Protein AF-A0A967U1G5-F1 (afdb_monomer_lite)

Secondary structure (DSSP, 8-state):
--SEEEEEEP--TTSS--EEEEEHHHHHHHHHHHHHHHT--TT------S-TTSHHHHTT-

pLDDT: mean 92.05, std 5.64, range [69.0, 98.31]

Foldseek 3Di:
DQDFDDWAWDPQPPHDIDTDTDDPVNLVVVQVVCCVVVVDDPPDDDDQDDDCSDCVRVSHD

Radius of gyration: 13.41 Å; chains: 1; bounding box: 31×29×29 Å

Structure (mmCIF, N/CA/C/O backbone):
data_AF-A0A967U1G5-F1
#
_entry.id   AF-A0A967U1G5-F1
#
loop_
_atom_site.group_PDB
_atom_site.id
_atom_site.type_symbol
_atom_site.label_atom_id
_atom_site.label_alt_id
_atom_site.label_comp_id
_atom_site.label_asym_id
_atom_site.label_entity_id
_atom_site.label_seq_id
_atom_site.pdbx_PDB_ins_code
_atom_site.Cartn_x
_atom_site.Cartn_y
_atom_site.Cartn_z
_atom_site.occupancy
_atom_site.B_iso_or_equiv
_atom_site.auth_seq_id
_atom_site.auth_comp_id
_atom_site.auth_asym_id
_atom_site.auth_atom_id
_atom_site.pdbx_PDB_model_num
ATOM 1 N N . GLY A 1 1 ? -5.475 -16.756 3.109 1.00 71.50 1 GLY A N 1
ATOM 2 C CA . GLY A 1 1 ? -5.001 -15.532 3.763 1.00 71.50 1 GLY A CA 1
ATOM 3 C C . GLY A 1 1 ? -6.149 -14.650 4.208 1.00 71.50 1 GLY A C 1
ATOM 4 O O . GLY A 1 1 ? -6.099 -13.456 3.957 1.00 71.50 1 GLY A O 1
ATOM 5 N N . GLU A 1 2 ? -7.142 -15.195 4.915 1.00 96.69 2 GLU A N 1
ATOM 6 C CA . GLU A 1 2 ? -8.280 -14.414 5.432 1.00 96.69 2 GLU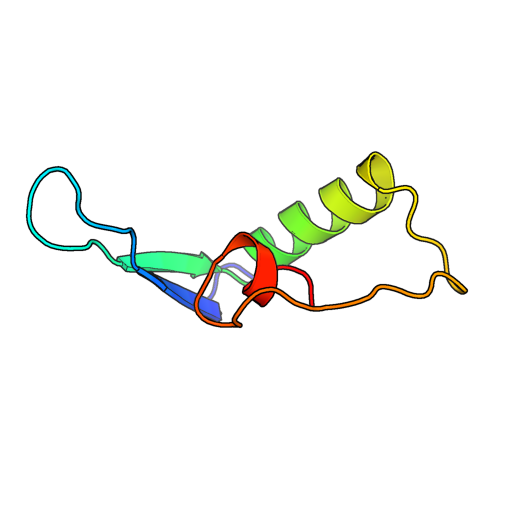 A CA 1
ATOM 7 C C . GLU A 1 2 ? -7.958 -13.698 6.756 1.00 96.69 2 GLU A C 1
ATOM 9 O O . GLU A 1 2 ? -8.686 -12.796 7.168 1.00 96.69 2 GLU A O 1
ATOM 14 N N . ASP A 1 3 ? -6.843 -14.055 7.403 1.00 98.31 3 ASP A N 1
ATOM 15 C CA . ASP A 1 3 ? -6.355 -13.372 8.601 1.00 98.31 3 ASP A CA 1
ATOM 16 C C . ASP A 1 3 ? -6.061 -11.894 8.321 1.00 98.31 3 ASP A C 1
ATOM 18 O O . ASP A 1 3 ? -5.614 -11.517 7.231 1.00 98.31 3 ASP A O 1
ATOM 22 N N . LEU A 1 4 ? -6.296 -11.055 9.333 1.00 97.94 4 LEU A N 1
ATOM 23 C CA . LEU A 1 4 ? -6.070 -9.616 9.261 1.00 97.94 4 LEU A CA 1
ATOM 24 C C . LEU A 1 4 ? -4.582 -9.309 9.047 1.00 97.94 4 LEU A C 1
ATOM 26 O O . LEU A 1 4 ? -3.758 -9.570 9.920 1.00 97.94 4 LEU A O 1
ATOM 30 N N . ALA A 1 5 ? -4.268 -8.675 7.920 1.00 96.25 5 ALA A N 1
ATOM 31 C CA . ALA A 1 5 ? -2.916 -8.259 7.562 1.00 96.25 5 ALA A CA 1
ATOM 32 C C . ALA A 1 5 ? -2.658 -6.778 7.876 1.00 96.25 5 ALA A C 1
ATOM 34 O O . ALA A 1 5 ? -1.565 -6.413 8.303 1.00 96.25 5 ALA A O 1
ATOM 35 N N . ALA A 1 6 ? -3.654 -5.909 7.665 1.00 95.31 6 ALA A N 1
ATOM 36 C CA . ALA A 1 6 ? -3.507 -4.474 7.903 1.00 95.31 6 ALA A CA 1
ATOM 37 C C . ALA A 1 6 ? -4.828 -3.777 8.248 1.00 95.31 6 ALA A C 1
ATOM 39 O O . ALA A 1 6 ? -5.909 -4.199 7.834 1.00 95.31 6 ALA A O 1
ATOM 40 N N . LEU A 1 7 ? -4.715 -2.646 8.951 1.00 95.94 7 LEU A N 1
ATOM 41 C CA . LEU A 1 7 ? -5.813 -1.719 9.214 1.00 95.94 7 LEU A CA 1
ATOM 42 C C . LEU A 1 7 ? -5.485 -0.346 8.612 1.00 95.94 7 LEU A C 1
ATOM 44 O O . LEU A 1 7 ? -4.625 0.369 9.126 1.00 95.94 7 LEU A O 1
ATOM 48 N N . PHE A 1 8 ? -6.182 0.037 7.542 1.00 95.38 8 PHE A N 1
ATOM 49 C CA . PHE A 1 8 ? -6.025 1.355 6.910 1.00 95.38 8 PHE A CA 1
ATOM 50 C C . PHE A 1 8 ? -7.149 2.298 7.325 1.00 95.38 8 PHE A C 1
ATOM 52 O O . PHE A 1 8 ? -8.315 1.915 7.325 1.00 95.38 8 PHE A O 1
ATOM 59 N N . TYR A 1 9 ? -6.822 3.550 7.639 1.00 94.94 9 TYR A N 1
ATOM 60 C CA . TYR A 1 9 ? -7.824 4.547 8.012 1.00 94.94 9 TYR A CA 1
ATOM 61 C C . TYR A 1 9 ? -8.246 5.396 6.815 1.00 94.94 9 TYR A C 1
ATOM 63 O O . TYR A 1 9 ? -7.418 5.857 6.031 1.00 94.94 9 TYR A O 1
ATOM 71 N N . THR A 1 10 ? -9.551 5.629 6.690 1.00 91.31 10 THR A 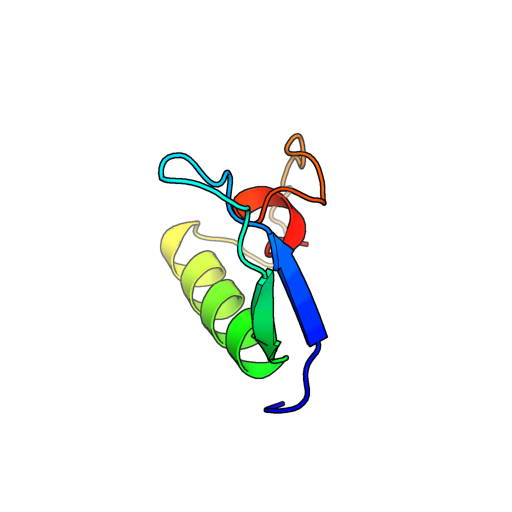N 1
ATOM 72 C CA . THR A 1 10 ? -10.108 6.536 5.680 1.00 91.31 10 THR A CA 1
ATOM 73 C C . THR A 1 10 ? -10.102 7.984 6.167 1.00 91.31 10 THR A C 1
ATOM 75 O O . THR A 1 10 ? -10.154 8.247 7.367 1.00 91.31 10 THR A O 1
ATOM 78 N N . GLY A 1 11 ? -10.086 8.940 5.231 1.00 87.25 11 GLY A N 1
ATOM 79 C CA . GLY A 1 11 ? -9.961 10.373 5.538 1.00 87.25 11 GLY A CA 1
ATOM 80 C C . GLY A 1 11 ? -11.104 10.993 6.354 1.00 87.25 11 GLY A C 1
ATOM 81 O O . GLY A 1 11 ? -10.963 12.121 6.807 1.00 87.25 11 GLY A O 1
ATOM 82 N N . GLY A 1 12 ? -12.223 10.289 6.566 1.00 83.38 12 GLY A N 1
ATOM 83 C CA . GLY A 1 12 ? -13.268 10.739 7.494 1.00 83.38 12 GLY A CA 1
ATOM 84 C C . GLY A 1 12 ? -14.007 12.018 7.077 1.00 83.38 12 GLY A C 1
ATOM 85 O O . GLY A 1 12 ? -14.435 12.781 7.930 1.00 83.38 12 GLY A O 1
ATOM 86 N N . THR A 1 13 ? -14.224 12.272 5.784 1.00 83.56 13 THR A N 1
ATOM 87 C CA . THR A 1 13 ? -14.901 13.504 5.313 1.00 83.56 13 THR A CA 1
ATOM 88 C C . THR A 1 13 ? -16.341 13.680 5.820 1.00 83.56 13 THR A C 1
ATOM 90 O O . THR A 1 13 ? -16.894 14.770 5.740 1.00 83.56 13 THR A O 1
ATOM 93 N N . THR A 1 14 ? -16.948 12.623 6.363 1.00 83.81 14 THR A N 1
ATOM 94 C CA . THR A 1 14 ? -18.308 12.602 6.927 1.00 83.81 14 THR A CA 1
ATOM 95 C C . THR A 1 14 ? -18.331 12.387 8.447 1.00 83.81 14 THR A C 1
ATOM 97 O O . THR A 1 14 ? -19.376 12.061 9.007 1.00 83.81 14 THR A O 1
ATOM 100 N N . GLY A 1 15 ? -17.193 12.543 9.136 1.00 87.62 15 GLY A N 1
ATOM 101 C CA . GLY A 1 15 ? -17.100 12.385 10.590 1.00 87.62 15 GLY A CA 1
ATOM 102 C C . GLY A 1 15 ? -15.794 11.730 11.038 1.00 87.62 15 GLY A C 1
ATOM 103 O O . GLY A 1 15 ? -14.711 12.086 10.594 1.00 87.62 15 GLY A O 1
ATOM 104 N N . ARG A 1 16 ? -15.861 10.766 11.961 1.00 91.44 16 ARG A N 1
ATOM 105 C CA . ARG A 1 16 ? -14.649 10.077 12.437 1.00 91.44 16 ARG A CA 1
ATOM 106 C C . ARG A 1 16 ? -14.086 9.157 11.351 1.00 91.44 16 ARG A C 1
ATOM 108 O O . ARG A 1 16 ? -14.840 8.460 10.670 1.00 91.44 16 ARG A O 1
ATOM 115 N N . ALA A 1 17 ? -12.759 9.127 11.237 1.00 93.31 17 ALA A N 1
ATOM 116 C CA . ALA A 1 17 ? -12.047 8.169 10.398 1.00 93.31 17 ALA A CA 1
ATOM 117 C C . ALA A 1 17 ? -12.434 6.727 10.765 1.00 93.31 17 ALA A C 1
ATOM 119 O O . ALA A 1 17 ? -12.605 6.399 11.943 1.00 93.31 17 ALA A O 1
ATOM 120 N N . LYS A 1 18 ? -12.568 5.869 9.749 1.00 94.94 18 LYS A N 1
ATOM 121 C CA . LYS A 1 18 ? -12.935 4.455 9.909 1.00 94.94 18 LYS A CA 1
ATOM 122 C C . LYS A 1 18 ? -11.760 3.574 9.502 1.00 94.94 18 LYS A C 1
ATOM 124 O O . LYS A 1 18 ? -11.144 3.841 8.471 1.00 94.94 18 LYS A O 1
ATOM 129 N N . GLY A 1 19 ? -11.482 2.544 10.298 1.00 95.00 19 GLY A N 1
ATOM 130 C CA . GLY A 1 19 ? -10.487 1.522 9.984 1.00 95.00 19 GLY A CA 1
ATOM 131 C C . GLY A 1 19 ? -11.065 0.464 9.046 1.00 95.00 19 GLY A C 1
ATOM 132 O O . GLY A 1 19 ? -12.129 -0.091 9.315 1.00 95.00 19 GLY A O 1
ATOM 133 N N . VAL A 1 20 ? -10.369 0.200 7.948 1.00 96.50 20 VAL A N 1
ATOM 134 C CA . VAL A 1 20 ? -10.672 -0.848 6.973 1.00 96.50 20 VAL A CA 1
ATOM 135 C C . VAL A 1 20 ? -9.747 -2.021 7.249 1.00 96.50 20 VAL A C 1
ATOM 137 O O . VAL A 1 20 ? -8.527 -1.876 7.172 1.00 96.50 20 VAL A O 1
ATOM 140 N N . MET A 1 21 ? -10.339 -3.162 7.594 1.00 97.56 21 MET A N 1
ATOM 141 C CA . MET A 1 21 ? -9.632 -4.422 7.801 1.00 97.56 21 MET A CA 1
ATOM 142 C C . MET A 1 21 ? -9.320 -5.052 6.448 1.00 97.56 21 MET A C 1
ATOM 144 O O . MET A 1 21 ? -10.237 -5.295 5.667 1.00 97.56 21 MET A O 1
ATOM 148 N N . LEU A 1 22 ? -8.040 -5.295 6.181 1.00 97.38 22 LEU A N 1
ATOM 149 C CA . LEU A 1 22 ? -7.575 -5.952 4.965 1.00 97.38 22 LEU A CA 1
ATOM 150 C C . LEU A 1 22 ? -6.877 -7.255 5.328 1.00 97.38 22 LEU A C 1
ATOM 152 O O . LEU A 1 22 ? -5.940 -7.257 6.130 1.00 97.38 22 LEU A O 1
ATOM 156 N N . SER A 1 23 ? -7.339 -8.345 4.729 1.00 97.94 23 SER A N 1
ATOM 157 C CA . SER A 1 23 ? -6.722 -9.658 4.843 1.00 97.94 23 SER A CA 1
ATOM 158 C C . SER A 1 23 ? -5.532 -9.807 3.893 1.00 97.94 23 SER A C 1
ATOM 160 O O . SER A 1 23 ? -5.346 -9.009 2.967 1.00 97.94 23 SER A O 1
ATOM 162 N N . HIS A 1 24 ? -4.723 -10.847 4.089 1.00 97.19 24 HIS A N 1
ATOM 163 C CA . HIS A 1 24 ? -3.652 -11.187 3.146 1.00 97.19 24 HIS A CA 1
ATOM 164 C C . HIS A 1 24 ? -4.189 -11.446 1.726 1.00 97.19 24 HIS A C 1
ATOM 166 O O . HIS A 1 24 ? -3.575 -11.020 0.747 1.00 97.19 24 HIS A O 1
ATOM 172 N N . ASP A 1 25 ? -5.358 -12.074 1.601 1.00 97.94 25 ASP A N 1
ATOM 173 C CA . ASP A 1 25 ? -5.973 -12.384 0.309 1.00 97.94 25 ASP A CA 1
ATOM 174 C C . ASP A 1 25 ? -6.458 -11.113 -0.401 1.00 97.94 25 ASP A C 1
ATOM 176 O O . ASP A 1 25 ? -6.382 -11.027 -1.629 1.00 97.94 25 ASP A O 1
ATOM 180 N N . ASN A 1 26 ? -6.853 -10.072 0.347 1.00 96.69 26 ASN A N 1
ATOM 181 C CA . ASN A 1 26 ? -7.141 -8.762 -0.241 1.00 96.69 26 ASN A CA 1
ATOM 182 C C . ASN A 1 26 ? -5.897 -8.150 -0.904 1.00 96.69 26 ASN A C 1
ATOM 184 O O . ASN A 1 26 ? -5.999 -7.614 -2.010 1.00 96.69 26 ASN A O 1
ATOM 188 N N . PHE A 1 27 ? -4.727 -8.250 -0.264 1.00 96.06 27 PHE A N 1
ATOM 189 C CA . PHE A 1 27 ? -3.475 -7.769 -0.852 1.00 96.06 27 PHE A CA 1
ATOM 190 C C . PHE A 1 27 ? -3.085 -8.578 -2.086 1.00 96.06 27 PHE A C 1
ATOM 192 O O . PHE A 1 27 ? -2.766 -7.984 -3.111 1.00 96.06 27 PHE A O 1
ATOM 199 N N . ILE A 1 28 ? -3.189 -9.909 -2.036 1.00 95.94 28 ILE A N 1
ATOM 200 C CA . ILE A 1 28 ? -2.888 -10.769 -3.189 1.00 95.94 28 ILE A CA 1
ATOM 201 C C . ILE A 1 28 ? -3.805 -10.426 -4.371 1.00 95.94 28 ILE A C 1
ATOM 203 O O . ILE A 1 28 ? -3.317 -10.214 -5.481 1.00 95.94 28 ILE A O 1
ATOM 207 N N . ALA A 1 29 ? -5.115 -10.296 -4.145 1.00 96.12 29 ALA A N 1
ATOM 208 C CA . ALA A 1 29 ? -6.069 -9.936 -5.195 1.00 96.12 29 ALA A CA 1
ATOM 209 C C . ALA A 1 29 ? -5.758 -8.562 -5.825 1.00 96.12 29 ALA A C 1
ATOM 211 O O . ALA A 1 29 ? -5.782 -8.411 -7.054 1.00 96.12 29 ALA A O 1
ATOM 212 N N . ASN A 1 30 ? -5.413 -7.569 -4.997 1.00 95.25 30 ASN A N 1
ATOM 213 C CA . ASN A 1 30 ? -4.988 -6.248 -5.460 1.00 95.25 30 ASN A CA 1
ATOM 214 C C . ASN A 1 30 ? -3.685 -6.318 -6.273 1.00 95.25 30 ASN A C 1
ATOM 216 O O . ASN A 1 30 ? -3.617 -5.745 -7.361 1.00 95.25 30 ASN A O 1
ATOM 220 N N . SER A 1 31 ? -2.680 -7.055 -5.795 1.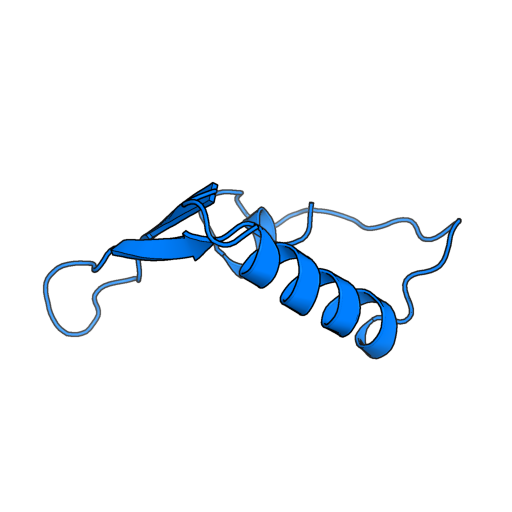00 93.62 31 SER A N 1
ATOM 221 C CA . SER A 1 31 ? -1.392 -7.209 -6.476 1.00 93.62 31 SER A CA 1
ATOM 222 C C . SER A 1 31 ? -1.541 -7.906 -7.825 1.00 93.62 31 SER A C 1
ATOM 224 O O . SER A 1 31 ? -1.013 -7.413 -8.818 1.00 93.62 31 SER A O 1
ATOM 226 N N . MET A 1 32 ? -2.337 -8.976 -7.91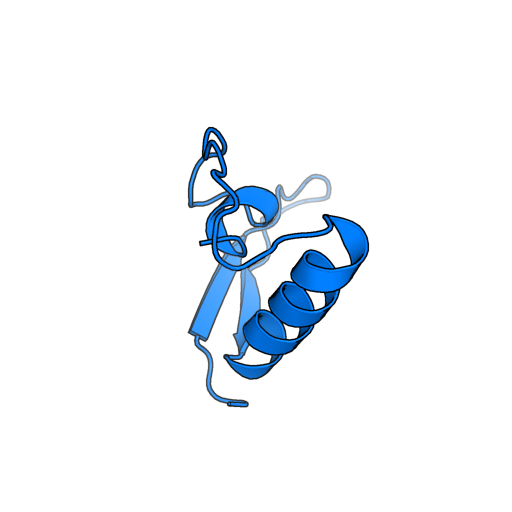5 1.00 95.00 32 MET A N 1
ATOM 227 C CA . MET A 1 32 ? -2.622 -9.647 -9.191 1.00 95.00 32 MET A CA 1
ATOM 228 C C . MET A 1 32 ? -3.292 -8.703 -10.197 1.00 95.00 32 MET A C 1
ATOM 230 O O . MET A 1 32 ? -2.918 -8.668 -11.370 1.00 95.00 32 MET A O 1
ATOM 234 N N . THR A 1 33 ? -4.235 -7.881 -9.729 1.00 94.75 33 THR A N 1
ATOM 235 C CA . THR A 1 33 ? -4.886 -6.856 -10.558 1.00 94.75 33 THR A CA 1
ATOM 236 C C . THR A 1 33 ? 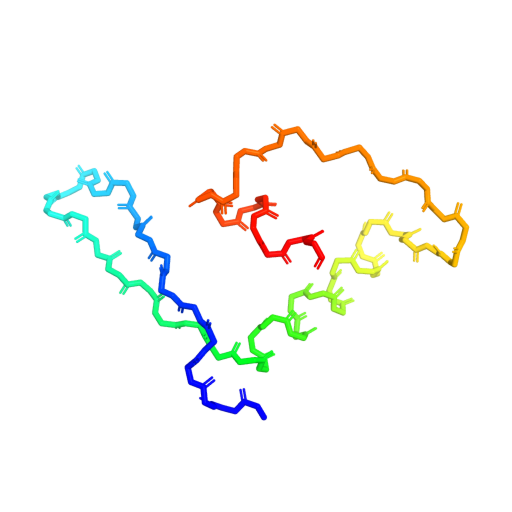-3.886 -5.791 -11.023 1.00 94.75 33 THR A C 1
ATOM 238 O O . THR A 1 33 ? -3.907 -5.375 -12.183 1.00 94.75 33 THR A O 1
ATOM 241 N N . ALA A 1 34 ? -2.981 -5.361 -10.140 1.00 91.56 34 ALA A N 1
ATOM 242 C CA . ALA A 1 34 ? -1.955 -4.373 -10.451 1.00 91.56 34 ALA A CA 1
ATOM 243 C C . ALA A 1 34 ? -0.923 -4.896 -11.462 1.00 91.56 34 ALA A C 1
ATOM 245 O O . ALA A 1 34 ? -0.565 -4.155 -12.376 1.00 91.56 34 ALA A O 1
ATOM 246 N N . LEU A 1 35 ? -0.495 -6.160 -11.348 1.00 93.19 35 LEU A N 1
ATOM 247 C CA . LEU A 1 35 ? 0.434 -6.789 -12.294 1.00 93.19 35 LEU A CA 1
ATOM 248 C C . LEU A 1 35 ? -0.086 -6.688 -13.734 1.00 93.19 35 LEU A C 1
ATOM 250 O O . LEU A 1 35 ? 0.652 -6.272 -14.628 1.00 93.19 35 LEU A O 1
ATOM 254 N N . VAL A 1 36 ? -1.369 -7.000 -13.941 1.00 94.50 36 VAL A N 1
ATOM 255 C CA . VAL A 1 36 ? -2.012 -6.948 -15.261 1.00 94.50 36 VAL A CA 1
ATOM 256 C C . VAL A 1 36 ? -2.211 -5.505 -15.724 1.00 94.50 36 VAL A C 1
ATOM 258 O O . VAL A 1 36 ? -1.786 -5.147 -16.820 1.00 94.50 36 VAL A O 1
ATOM 261 N N . ASN A 1 37 ? -2.820 -4.659 -14.889 1.00 94.19 37 ASN A N 1
ATOM 262 C CA . ASN A 1 37 ? -3.218 -3.308 -15.296 1.00 94.19 37 ASN A CA 1
ATOM 263 C C . ASN A 1 37 ? -2.036 -2.352 -15.489 1.00 94.19 37 ASN A C 1
ATOM 265 O O . ASN A 1 37 ? -2.122 -1.428 -16.295 1.00 94.19 37 ASN A O 1
ATOM 269 N N . LEU A 1 38 ? -0.945 -2.548 -14.744 1.00 90.81 38 LEU A N 1
ATOM 270 C CA . LEU A 1 38 ? 0.258 -1.716 -14.829 1.00 90.81 38 LEU A CA 1
ATOM 271 C C . LEU A 1 38 ? 1.350 -2.348 -15.703 1.00 90.81 38 LEU A C 1
ATOM 273 O O . LEU A 1 38 ? 2.381 -1.718 -15.931 1.00 90.81 38 LEU A O 1
ATOM 277 N N . GLY A 1 39 ? 1.142 -3.578 -16.188 1.00 92.88 39 GLY A N 1
ATOM 278 C CA . GLY A 1 39 ? 2.114 -4.297 -17.009 1.00 92.88 39 GLY A CA 1
ATOM 279 C C . GLY A 1 39 ? 3.442 -4.540 -16.291 1.00 92.88 39 GLY A C 1
ATOM 280 O O . GLY A 1 39 ? 4.498 -4.459 -16.923 1.00 92.88 39 GLY A O 1
ATOM 281 N N . ILE A 1 40 ? 3.399 -4.796 -14.979 1.00 91.81 40 ILE A N 1
ATOM 282 C CA . ILE A 1 40 ? 4.594 -5.078 -14.177 1.00 91.81 40 ILE A CA 1
ATOM 283 C C . ILE A 1 40 ? 5.160 -6.430 -14.616 1.00 91.81 40 ILE A C 1
ATOM 285 O O . ILE A 1 40 ? 4.445 -7.429 -14.697 1.00 91.81 40 ILE A O 1
ATOM 289 N N . ARG A 1 41 ? 6.458 -6.449 -14.909 1.00 93.06 41 ARG A N 1
ATOM 290 C CA . ARG A 1 41 ? 7.220 -7.634 -15.305 1.00 93.06 41 ARG A CA 1
ATOM 291 C C . ARG A 1 41 ? 8.393 -7.831 -14.355 1.00 93.06 41 ARG A C 1
ATOM 293 O O . ARG A 1 41 ? 8.715 -6.952 -13.563 1.00 93.06 41 ARG A O 1
ATOM 300 N N . GLU A 1 42 ? 9.062 -8.966 -14.490 1.00 92.94 42 GLU A N 1
ATOM 301 C CA . GLU A 1 42 ? 10.205 -9.367 -13.659 1.00 92.94 42 GLU A CA 1
ATOM 302 C C . GLU A 1 42 ? 11.304 -8.294 -13.538 1.00 92.94 42 GLU A C 1
ATOM 304 O O . GLU A 1 42 ? 11.918 -8.151 -12.487 1.00 92.94 42 GLU A O 1
ATOM 309 N N . HIS A 1 43 ? 11.519 -7.491 -14.584 1.00 95.06 43 HIS A N 1
ATOM 310 C CA . HIS A 1 43 ? 12.545 -6.439 -14.609 1.00 95.06 43 HIS A CA 1
ATOM 311 C C . HIS A 1 43 ? 11.976 -5.014 -14.543 1.00 95.06 43 HIS A C 1
ATOM 313 O O . HIS A 1 43 ? 12.656 -4.050 -14.899 1.00 95.06 43 HIS A O 1
ATOM 319 N N . SER A 1 44 ? 10.717 -4.853 -14.131 1.00 93.44 44 SER A N 1
ATOM 320 C CA . SER A 1 44 ? 10.120 -3.531 -13.952 1.00 93.44 44 SER A CA 1
ATOM 321 C C . SER A 1 44 ? 10.751 -2.799 -12.767 1.00 93.44 44 SER A C 1
ATOM 323 O O . SER A 1 44 ? 10.847 -3.336 -11.668 1.00 93.44 44 SER A O 1
ATOM 325 N N . VAL A 1 45 ? 11.113 -1.532 -12.976 1.00 92.88 45 VAL A N 1
ATOM 326 C CA . VAL A 1 45 ? 11.531 -0.621 -11.904 1.00 92.88 45 VAL A CA 1
ATOM 327 C C . VAL A 1 45 ? 10.349 0.274 -11.546 1.00 92.88 45 VAL A C 1
ATOM 329 O O . VAL A 1 45 ? 9.838 0.999 -12.401 1.00 92.88 45 VAL A O 1
ATOM 332 N N . HIS A 1 46 ? 9.903 0.222 -10.291 1.00 88.25 46 HIS A N 1
ATOM 333 C CA . HIS A 1 46 ? 8.795 1.035 -9.789 1.00 88.25 46 HIS A CA 1
ATOM 334 C C . HIS A 1 46 ? 9.304 2.091 -8.805 1.00 88.25 46 HIS A C 1
ATOM 336 O O . HIS A 1 46 ? 9.947 1.762 -7.810 1.00 88.25 46 HIS A O 1
ATOM 342 N N . LEU A 1 47 ? 9.001 3.365 -9.068 1.00 91.25 47 LEU A N 1
ATOM 343 C CA . LEU A 1 47 ? 9.294 4.445 -8.131 1.00 91.25 47 LEU A CA 1
ATOM 344 C C . LEU A 1 47 ? 8.156 4.577 -7.117 1.00 91.25 47 LEU A C 1
ATOM 346 O O . LEU A 1 47 ? 7.036 4.948 -7.469 1.00 91.25 47 LEU A O 1
ATOM 350 N N . HIS A 1 48 ? 8.470 4.343 -5.848 1.00 90.94 48 HIS A N 1
ATOM 351 C CA . HIS A 1 48 ? 7.526 4.508 -4.754 1.00 90.94 48 HIS A CA 1
ATOM 352 C C . HIS A 1 48 ? 7.675 5.887 -4.098 1.00 90.94 48 HIS A C 1
ATOM 354 O O . HIS A 1 48 ? 8.648 6.144 -3.397 1.00 90.94 48 HIS A O 1
ATOM 360 N N . VAL A 1 49 ? 6.707 6.778 -4.330 1.00 93.81 49 VAL A N 1
ATOM 361 C CA . VAL A 1 49 ? 6.705 8.146 -3.760 1.00 93.81 49 VAL A CA 1
ATOM 362 C C . VAL A 1 49 ? 5.591 8.341 -2.732 1.00 93.81 49 VAL A C 1
ATOM 364 O O . VAL A 1 49 ? 5.667 9.222 -1.878 1.00 93.81 49 VAL A O 1
ATOM 367 N N . ALA A 1 50 ? 4.529 7.540 -2.817 1.00 92.75 50 ALA A N 1
ATOM 368 C CA . ALA A 1 50 ? 3.375 7.690 -1.944 1.00 92.75 50 ALA A CA 1
ATOM 369 C C . ALA A 1 50 ? 3.728 7.308 -0.492 1.00 92.75 50 ALA A C 1
ATOM 371 O O . ALA A 1 50 ? 4.478 6.361 -0.276 1.00 92.75 50 ALA A O 1
ATOM 372 N N . PRO A 1 51 ? 3.166 7.984 0.524 1.00 92.88 51 PRO A N 1
ATOM 373 C CA . PRO A 1 51 ? 3.354 7.576 1.912 1.00 92.88 51 PRO A CA 1
ATOM 374 C C . PRO A 1 51 ? 2.766 6.185 2.192 1.00 92.88 51 PRO A C 1
ATOM 376 O O . PRO A 1 51 ? 1.685 5.856 1.703 1.00 92.88 51 PRO A O 1
ATOM 379 N N . LEU A 1 52 ? 3.415 5.401 3.058 1.00 92.81 52 LEU A N 1
ATOM 380 C CA . LEU A 1 52 ? 2.987 4.026 3.368 1.00 92.81 52 LEU A CA 1
ATOM 381 C C . LEU A 1 52 ? 1.623 3.936 4.062 1.00 92.81 52 LEU A C 1
ATOM 383 O O . LEU A 1 52 ? 0.903 2.959 3.884 1.00 92.81 52 LEU A O 1
ATOM 387 N N . PHE A 1 53 ? 1.232 4.966 4.816 1.00 92.00 53 PHE A N 1
ATOM 388 C CA . PHE A 1 53 ? -0.090 5.022 5.448 1.00 92.00 53 PHE A CA 1
ATOM 389 C C . PHE A 1 53 ? -1.226 5.267 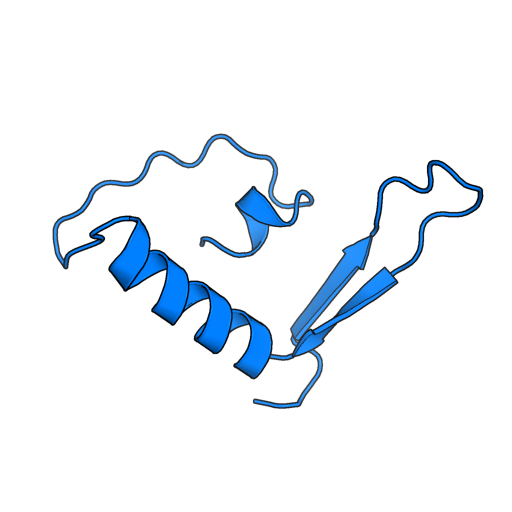4.440 1.00 92.00 53 PHE A C 1
ATOM 391 O O . PHE A 1 53 ? -2.399 5.111 4.778 1.00 92.00 53 PHE A O 1
ATOM 398 N N . HIS A 1 54 ? -0.906 5.674 3.209 1.00 92.38 54 HIS A N 1
ATOM 399 C CA . HIS A 1 54 ? -1.887 5.858 2.151 1.00 92.38 54 HIS A CA 1
ATOM 400 C C . HIS A 1 54 ? -2.085 4.531 1.413 1.00 92.38 54 HIS A C 1
ATOM 402 O O . HIS A 1 54 ? -1.122 3.974 0.894 1.00 92.38 54 HIS A O 1
ATOM 408 N N . LEU A 1 55 ? -3.325 4.034 1.306 1.00 92.12 55 LEU A N 1
ATOM 409 C CA . LEU A 1 55 ? -3.601 2.690 0.772 1.00 92.12 55 LEU A CA 1
ATOM 410 C C . LEU A 1 55 ? -2.999 2.458 -0.622 1.00 92.12 55 LEU A C 1
ATOM 412 O O . LEU A 1 55 ? -2.413 1.409 -0.867 1.00 92.12 55 LEU A O 1
ATOM 416 N N . ALA A 1 56 ? -3.073 3.444 -1.522 1.00 86.94 56 ALA A N 1
ATOM 417 C CA . ALA A 1 56 ? -2.491 3.320 -2.864 1.00 86.94 56 ALA A CA 1
ATOM 418 C C . ALA A 1 56 ? -0.954 3.200 -2.869 1.00 86.94 56 ALA A C 1
ATOM 420 O O . ALA A 1 56 ? -0.399 2.728 -3.854 1.00 86.94 56 ALA A O 1
ATOM 421 N N . GLY A 1 57 ? -0.278 3.636 -1.802 1.00 87.06 57 GLY A N 1
ATOM 422 C CA . GLY A 1 57 ? 1.142 3.382 -1.579 1.00 87.06 57 GLY A CA 1
ATOM 423 C C . GLY A 1 57 ? 1.338 2.052 -0.856 1.00 87.06 57 GLY A C 1
ATOM 424 O O . GLY A 1 57 ? 1.899 1.118 -1.418 1.00 87.06 57 GLY A O 1
ATOM 425 N N . GLY A 1 58 ? 0.812 1.936 0.362 1.00 87.44 58 GLY A N 1
ATOM 426 C CA . GLY A 1 58 ? 1.066 0.791 1.238 1.00 87.44 58 GLY A CA 1
ATOM 427 C C . GLY A 1 58 ? 0.635 -0.574 0.686 1.00 87.44 58 GLY A C 1
ATOM 428 O O . GLY A 1 58 ? 1.224 -1.578 1.059 1.00 87.44 58 GLY A O 1
ATOM 429 N N . SER A 1 59 ? -0.349 -0.633 -0.220 1.00 86.88 59 SER A N 1
ATOM 430 C CA . SER A 1 59 ? -0.791 -1.890 -0.858 1.00 86.88 59 SER A CA 1
ATOM 431 C C . SER A 1 59 ? -0.009 -2.295 -2.112 1.00 86.88 59 SER A C 1
ATOM 433 O O . SER A 1 59 ? -0.384 -3.270 -2.761 1.00 86.88 59 SER A O 1
ATOM 435 N N . ARG A 1 60 ? 1.016 -1.526 -2.500 1.00 80.56 60 ARG A N 1
ATOM 436 C CA . ARG A 1 60 ? 1.784 -1.721 -3.745 1.00 80.56 60 ARG A CA 1
ATOM 437 C C . ARG A 1 60 ? 3.277 -1.966 -3.512 1.00 80.56 60 ARG A C 1
ATOM 439 O O . ARG A 1 60 ? 4.062 -1.786 -4.442 1.00 80.56 60 ARG A O 1
ATOM 446 N N . LEU A 1 61 ? 3.653 -2.305 -2.280 1.00 69.00 61 LEU A N 1
ATOM 447 C CA . LEU A 1 61 ? 4.977 -2.840 -1.968 1.00 69.00 61 LEU A CA 1
ATOM 448 C C . LEU A 1 61 ? 5.025 -4.347 -2.219 1.00 69.00 61 LEU A C 1
ATOM 450 O O . LEU A 1 61 ? 3.971 -5.000 -2.047 1.00 69.00 61 LEU A O 1
#

Sequence (61 aa):
GEDLAALFYTGGTTGRAKGVMLSHDNFIANSMTALVNLGIREHSVHLHVAPLFHLAGGSRL